Protein AF-A0A317JQQ1-F1 (afdb_monomer_lite)

Organism: NCBI:txid2081795

Foldseek 3Di:
DDDDDPDPPPPPPPPPPPPPPPPPDDDDDDDDDDDDPDPDDDPPDDDDDDDDPVCVVVVVVVVVVVVVVVVVVVVVLVVVLVVVLVVLVVVLVVVLVVLVVVLVVVLVVLVVVLDADDDPDPDPDPVSVVVSVVSRVVSNVVSVVVSVVSVVVSVVVNVVSVVVSVVVSCVSVVHDDPDPPPDD

Radius of gyration: 32.44 Å; chains: 1; bounding box: 80×36×97 Å

Structure (mmCIF, N/CA/C/O backbone):
data_AF-A0A317JQQ1-F1
#
_entry.id   AF-A0A317JQQ1-F1
#
loop_
_atom_site.group_PDB
_atom_site.id
_atom_site.type_symbol
_atom_site.label_atom_id
_atom_site.label_alt_id
_atom_site.label_comp_id
_atom_site.label_asym_id
_atom_site.label_entity_id
_atom_site.label_seq_id
_atom_site.pdbx_PDB_ins_code
_atom_site.Cartn_x
_atom_site.Cartn_y
_atom_site.Cartn_z
_atom_site.occupancy
_atom_site.B_iso_or_equiv
_atom_site.auth_seq_id
_atom_site.auth_comp_id
_atom_site.auth_asym_id
_atom_site.auth_atom_id
_atom_site.pdbx_PDB_model_num
ATOM 1 N N . MET A 1 1 ? -38.875 11.898 10.226 1.00 37.50 1 MET A N 1
ATOM 2 C CA . MET A 1 1 ? -37.749 12.547 10.932 1.00 37.50 1 MET A CA 1
ATOM 3 C C . MET A 1 1 ? -36.519 12.440 10.044 1.00 37.50 1 MET A C 1
ATOM 5 O O . MET A 1 1 ? -36.112 11.334 9.721 1.00 37.50 1 MET A O 1
ATOM 9 N N . LYS A 1 2 ? -36.034 13.577 9.531 1.00 29.81 2 LYS A N 1
ATOM 10 C CA . LYS A 1 2 ? -34.880 13.678 8.627 1.00 29.81 2 LYS A CA 1
ATOM 11 C C . LYS A 1 2 ? -33.619 13.800 9.485 1.00 29.81 2 LYS A C 1
ATOM 13 O O . LYS A 1 2 ? -33.512 14.776 10.217 1.00 29.81 2 LYS A O 1
ATOM 18 N N . PHE A 1 3 ? -32.685 12.858 9.385 1.00 27.48 3 PHE A N 1
ATOM 19 C CA . PHE A 1 3 ? -31.332 13.038 9.914 1.00 27.48 3 PHE A CA 1
ATOM 20 C C . PHE A 1 3 ? -30.352 13.069 8.749 1.00 27.48 3 PHE A C 1
ATOM 22 O O . PHE A 1 3 ? -30.171 12.088 8.030 1.00 27.48 3 PHE A O 1
ATOM 29 N N . ALA A 1 4 ? -29.799 14.260 8.541 1.00 27.62 4 ALA A N 1
ATOM 30 C CA . ALA A 1 4 ? -28.758 14.545 7.578 1.00 27.62 4 ALA A CA 1
ATOM 31 C C . ALA A 1 4 ? -27.487 13.780 7.965 1.00 27.62 4 ALA A C 1
ATOM 33 O O . ALA A 1 4 ? -26.936 13.970 9.049 1.00 27.62 4 ALA A O 1
ATOM 34 N N . VAL A 1 5 ? -27.027 12.911 7.070 1.00 30.80 5 VAL A N 1
ATOM 35 C CA . VAL A 1 5 ? -25.702 12.302 7.152 1.00 30.80 5 VAL A CA 1
ATOM 36 C C . VAL A 1 5 ? -24.701 13.371 6.728 1.00 30.80 5 VAL A C 1
ATOM 38 O O . VAL A 1 5 ? -24.589 13.695 5.547 1.00 30.80 5 VAL A O 1
ATOM 41 N N . ALA A 1 6 ? -24.000 13.955 7.698 1.00 29.23 6 ALA A N 1
ATOM 42 C CA . ALA A 1 6 ? -22.853 14.812 7.440 1.00 29.23 6 ALA A CA 1
ATOM 43 C C . ALA A 1 6 ? -21.696 13.935 6.936 1.00 29.23 6 ALA A C 1
ATOM 45 O O . ALA A 1 6 ? -20.957 13.334 7.715 1.00 29.23 6 ALA A O 1
ATOM 46 N N . ALA A 1 7 ? -21.573 13.826 5.615 1.00 31.41 7 ALA A N 1
ATOM 47 C CA . ALA A 1 7 ? -20.387 13.292 4.972 1.00 31.41 7 ALA A CA 1
ATOM 48 C C . ALA A 1 7 ? -19.238 14.285 5.196 1.00 31.41 7 ALA A C 1
ATOM 50 O O . ALA A 1 7 ? -19.179 15.340 4.569 1.00 31.41 7 ALA A O 1
ATOM 51 N N . ALA A 1 8 ? -18.335 13.962 6.120 1.00 32.09 8 ALA A N 1
ATOM 52 C CA . ALA A 1 8 ? -17.063 14.655 6.249 1.00 32.09 8 ALA A CA 1
ATOM 53 C C . ALA A 1 8 ? -16.183 14.272 5.048 1.00 32.09 8 ALA A C 1
ATOM 55 O O . ALA A 1 8 ? -15.429 13.301 5.083 1.00 32.09 8 ALA A O 1
ATOM 56 N N . THR A 1 9 ? -16.322 15.013 3.951 1.00 29.28 9 THR A N 1
ATOM 57 C CA . THR A 1 9 ? -15.392 14.998 2.821 1.00 29.28 9 THR A CA 1
ATOM 58 C C . THR A 1 9 ? -14.042 15.524 3.292 1.00 29.28 9 THR A C 1
ATOM 60 O O . THR A 1 9 ? -13.839 16.729 3.424 1.00 29.28 9 THR A O 1
ATOM 63 N N . PHE A 1 10 ? -13.118 14.608 3.571 1.00 33.38 10 PHE A N 1
ATOM 64 C CA . PHE A 1 10 ? -11.716 14.930 3.803 1.00 33.38 10 PHE A CA 1
ATOM 65 C C . PHE A 1 10 ? -11.030 15.051 2.438 1.00 33.38 10 PHE A C 1
ATOM 67 O O . PHE A 1 10 ? -10.531 14.075 1.878 1.00 33.38 10 PHE A O 1
ATOM 74 N N . THR A 1 11 ? -11.078 16.249 1.859 1.00 33.69 11 THR A N 1
ATOM 75 C CA . THR A 1 11 ? -10.356 16.586 0.630 1.00 33.69 11 THR A CA 1
ATOM 76 C C . THR A 1 11 ? -8.862 16.622 0.943 1.00 33.69 11 THR A C 1
ATOM 78 O O . THR A 1 11 ? -8.342 17.630 1.413 1.00 33.69 11 THR A O 1
ATOM 81 N N . ILE A 1 12 ? -8.156 15.515 0.707 1.00 36.28 12 ILE A N 1
ATOM 82 C CA . ILE A 1 12 ? -6.694 15.535 0.651 1.00 36.28 12 ILE A CA 1
ATOM 83 C C . ILE A 1 12 ? -6.339 16.067 -0.733 1.00 36.28 12 ILE A C 1
ATOM 85 O O . ILE A 1 12 ? -6.374 15.342 -1.726 1.00 36.28 12 ILE A O 1
ATOM 89 N N . ALA A 1 13 ? -6.059 17.367 -0.790 1.00 32.81 13 ALA A N 1
ATOM 90 C CA . ALA A 1 13 ? -5.425 17.996 -1.931 1.00 32.81 13 ALA A CA 1
ATOM 91 C C . ALA A 1 13 ? -4.074 17.306 -2.169 1.00 32.81 13 ALA A C 1
ATOM 93 O O . ALA A 1 13 ? -3.097 17.552 -1.463 1.00 32.81 13 ALA A O 1
ATOM 94 N N . VAL A 1 14 ? -4.029 16.402 -3.146 1.00 35.84 14 VAL A N 1
ATOM 95 C CA . VAL A 1 14 ? -2.774 15.926 -3.721 1.00 35.84 14 VAL A CA 1
ATOM 96 C C . VAL A 1 14 ? -2.295 17.044 -4.631 1.00 35.84 14 VAL A C 1
ATOM 98 O O . VAL A 1 14 ? -2.675 17.128 -5.797 1.00 35.84 14 VAL A O 1
ATOM 101 N N . SER A 1 15 ? -1.513 17.957 -4.065 1.00 33.88 15 SER A N 1
ATOM 102 C CA . SER A 1 15 ? -0.767 18.954 -4.818 1.00 33.88 15 SER A CA 1
ATOM 103 C C . SER A 1 15 ? 0.161 18.215 -5.784 1.00 33.88 15 SER A C 1
ATOM 105 O O . SER A 1 15 ? 1.210 17.706 -5.388 1.00 33.88 15 SER A O 1
ATOM 107 N N . LEU A 1 16 ? -0.248 18.112 -7.052 1.00 36.44 16 LEU A N 1
ATOM 108 C CA . LEU A 1 16 ? 0.650 17.774 -8.147 1.00 36.44 16 LEU A CA 1
ATOM 109 C C . LEU A 1 16 ? 1.722 18.865 -8.199 1.00 36.44 16 LEU A C 1
ATOM 111 O O . LEU A 1 16 ? 1.474 19.967 -8.683 1.00 36.44 16 LEU A O 1
ATOM 115 N N . PHE A 1 17 ? 2.917 18.558 -7.703 1.00 35.56 17 PHE A N 1
ATOM 116 C CA . PHE A 1 17 ? 4.104 19.331 -8.036 1.00 35.56 17 PHE A CA 1
ATOM 117 C C . PHE A 1 17 ? 4.390 19.132 -9.526 1.00 35.56 17 PHE A C 1
ATOM 119 O O . PHE A 1 17 ? 5.002 18.153 -9.950 1.00 35.56 17 PHE A O 1
ATOM 126 N N . ALA A 1 18 ? 3.881 20.064 -10.327 1.00 37.12 18 ALA A N 1
ATOM 127 C CA . ALA A 1 18 ? 4.365 20.319 -11.665 1.00 37.12 18 ALA A CA 1
ATOM 128 C C . ALA A 1 18 ? 5.751 20.966 -11.545 1.00 37.12 18 ALA A C 1
ATOM 130 O O . ALA A 1 18 ? 5.862 22.152 -11.250 1.00 37.12 18 ALA A O 1
ATOM 131 N N . SER A 1 19 ? 6.802 20.191 -11.794 1.00 32.78 19 SER A N 1
ATOM 132 C CA . SER A 1 19 ? 8.122 20.737 -12.111 1.00 32.78 19 SER A CA 1
ATOM 133 C C . SER A 1 19 ? 8.355 20.569 -13.606 1.00 32.78 19 SER A C 1
ATOM 135 O O . SER A 1 19 ? 9.080 19.682 -14.049 1.00 32.78 19 SER A O 1
ATOM 137 N N . ALA A 1 20 ? 7.697 21.420 -14.393 1.00 34.62 20 ALA A N 1
ATOM 138 C CA . ALA A 1 20 ? 8.139 21.720 -15.745 1.00 34.62 20 ALA A CA 1
ATOM 139 C C . ALA A 1 20 ? 9.331 22.680 -15.637 1.00 34.62 20 ALA A C 1
ATOM 141 O O . ALA A 1 20 ? 9.170 23.893 -15.697 1.00 34.62 20 ALA A O 1
ATOM 142 N N . ALA A 1 21 ? 10.530 22.136 -15.437 1.00 32.53 21 ALA A N 1
ATOM 143 C CA . ALA A 1 21 ? 11.758 22.861 -15.733 1.00 32.53 21 ALA A CA 1
ATOM 144 C C . ALA A 1 21 ? 12.142 22.529 -17.180 1.00 32.53 21 ALA A C 1
ATOM 146 O O . ALA A 1 21 ? 12.892 21.593 -17.451 1.00 32.53 21 ALA A O 1
ATOM 147 N N . LEU A 1 22 ? 11.548 23.272 -18.116 1.00 31.25 22 LEU A N 1
ATOM 148 C CA . LEU A 1 22 ? 12.074 23.424 -19.468 1.00 31.25 22 LEU A CA 1
ATOM 149 C C . LEU A 1 22 ? 13.428 24.130 -19.346 1.00 31.25 22 LEU A C 1
ATOM 151 O O . LEU A 1 22 ? 13.493 25.350 -19.240 1.00 31.25 22 LEU A O 1
ATOM 155 N N . ALA A 1 23 ? 14.508 23.354 -19.321 1.00 28.67 23 ALA A N 1
ATOM 156 C CA . ALA A 1 23 ? 15.844 23.871 -19.567 1.00 28.67 23 ALA A CA 1
ATOM 157 C C . ALA A 1 23 ? 16.024 24.001 -21.086 1.00 28.67 23 ALA A C 1
ATOM 159 O O . ALA A 1 23 ? 16.499 23.085 -21.755 1.00 28.67 23 ALA A O 1
ATOM 160 N N . SER A 1 24 ? 15.580 25.128 -21.636 1.00 34.41 24 SER A N 1
ATOM 161 C CA . SER A 1 24 ? 16.031 25.616 -22.935 1.00 34.41 24 SER A CA 1
ATOM 162 C C . SER A 1 24 ? 17.042 26.726 -22.689 1.00 34.41 24 SER A C 1
ATOM 164 O O . SER A 1 24 ? 16.648 27.872 -22.537 1.00 34.41 24 SER A O 1
ATOM 166 N N . ASP A 1 25 ? 18.316 26.354 -22.600 1.00 28.47 25 ASP A N 1
ATOM 167 C CA . ASP A 1 25 ? 19.451 27.199 -22.981 1.00 28.47 25 ASP A CA 1
ATOM 168 C C . ASP A 1 25 ? 20.703 26.309 -23.069 1.00 28.47 25 ASP A C 1
ATOM 170 O O . ASP A 1 25 ? 21.267 25.855 -22.077 1.00 28.47 25 ASP A O 1
ATOM 174 N N . SER A 1 26 ? 21.107 25.995 -24.298 1.00 29.86 26 SER A N 1
ATOM 175 C CA . SER A 1 26 ? 22.521 25.780 -24.641 1.00 29.86 26 SER A CA 1
ATOM 176 C C . SER A 1 26 ? 23.070 27.149 -25.068 1.00 29.86 26 SER A C 1
ATOM 178 O O . SER A 1 26 ? 22.266 27.901 -25.620 1.00 29.86 26 SER A O 1
ATOM 180 N N . PRO A 1 27 ? 24.371 27.495 -24.937 1.00 39.62 27 PRO A N 1
ATOM 181 C CA . PRO A 1 27 ? 25.524 26.583 -24.956 1.00 39.62 27 PRO A CA 1
ATOM 182 C C . PRO A 1 27 ? 26.687 26.954 -23.997 1.00 39.62 27 PRO A C 1
ATOM 184 O O . PRO A 1 27 ? 26.976 28.122 -23.779 1.00 39.62 27 PRO A O 1
ATOM 187 N N . ALA A 1 28 ? 27.447 25.967 -23.513 1.00 28.75 28 ALA A N 1
ATOM 188 C CA . ALA A 1 28 ? 28.901 26.089 -23.321 1.00 28.75 28 ALA A CA 1
ATOM 189 C C . ALA A 1 28 ? 29.505 24.744 -22.905 1.00 28.75 28 ALA A C 1
ATOM 191 O O . ALA A 1 28 ? 29.094 24.101 -21.943 1.00 28.75 28 ALA A O 1
ATOM 192 N N . PHE A 1 29 ? 30.512 24.348 -23.664 1.00 41.59 29 PHE A N 1
ATOM 193 C CA . PHE A 1 29 ? 31.375 23.201 -23.466 1.00 41.59 29 PHE A CA 1
ATOM 194 C C . PHE A 1 29 ? 32.300 23.455 -22.263 1.00 41.59 29 PHE A C 1
ATOM 196 O O . PHE A 1 29 ? 33.225 24.249 -22.388 1.00 41.59 29 PHE A O 1
ATOM 203 N N . VAL A 1 30 ? 32.083 22.799 -21.118 1.00 27.98 30 VAL A N 1
ATOM 204 C CA . VAL A 1 30 ? 33.095 22.658 -20.052 1.00 27.98 30 VAL A CA 1
ATOM 205 C C . VAL A 1 30 ? 32.872 21.322 -19.337 1.00 27.98 30 VAL A C 1
ATOM 207 O O . VAL A 1 30 ? 31.843 21.116 -18.701 1.00 27.98 30 VAL A O 1
ATOM 210 N N . TYR A 1 31 ? 33.835 20.405 -19.448 1.00 35.81 31 TYR A N 1
ATOM 211 C CA . TYR A 1 31 ? 33.914 19.200 -18.617 1.00 35.81 31 TYR A CA 1
ATOM 212 C C . TYR A 1 31 ? 34.210 19.591 -17.160 1.00 35.81 31 TYR A C 1
ATOM 214 O O . TYR A 1 31 ? 35.222 20.253 -16.929 1.00 35.81 31 TYR A O 1
ATOM 222 N N . PRO A 1 32 ? 33.455 19.107 -16.158 1.00 33.72 32 PRO A N 1
ATOM 223 C CA . PRO A 1 32 ? 33.966 18.996 -14.808 1.00 33.72 32 PRO A CA 1
ATOM 224 C C . PRO A 1 32 ? 34.354 17.541 -14.538 1.00 33.72 32 PRO A C 1
ATOM 226 O O . PRO A 1 32 ? 33.514 16.659 -14.354 1.00 33.72 32 PRO A O 1
ATOM 229 N N . THR A 1 33 ? 35.662 17.304 -14.479 1.00 45.44 33 THR A N 1
ATOM 230 C CA . THR A 1 33 ? 36.249 16.172 -13.765 1.00 45.44 33 THR A CA 1
ATOM 231 C C . THR A 1 33 ? 35.736 16.183 -12.326 1.00 45.44 33 THR A C 1
ATOM 233 O O . THR A 1 33 ? 36.115 17.043 -11.534 1.00 45.44 33 THR A O 1
ATOM 236 N N . SER A 1 34 ? 34.866 15.240 -11.982 1.00 32.09 34 SER A N 1
ATOM 237 C CA . SER A 1 34 ? 34.533 14.931 -10.594 1.00 32.09 34 SER A CA 1
ATOM 238 C C . SER A 1 34 ? 34.607 13.420 -10.413 1.00 32.09 34 SER A C 1
ATOM 240 O O . SER A 1 34 ? 33.886 12.639 -11.028 1.00 32.09 34 SER A O 1
ATOM 242 N N . SER A 1 35 ? 35.599 13.025 -9.627 1.00 40.50 35 SER A N 1
ATOM 243 C CA . SER A 1 35 ? 35.967 11.665 -9.272 1.00 40.50 35 SER A CA 1
ATOM 244 C C . SER A 1 35 ? 34.855 11.001 -8.462 1.00 40.50 35 SER A C 1
ATOM 246 O O . SER A 1 35 ? 34.757 11.188 -7.252 1.00 40.50 35 SER A O 1
ATOM 248 N N . ALA A 1 36 ? 34.034 10.194 -9.131 1.00 33.62 36 ALA A N 1
ATOM 249 C CA . ALA A 1 36 ? 33.295 9.117 -8.492 1.00 33.62 36 ALA A CA 1
ATOM 250 C C . ALA A 1 36 ? 34.146 7.850 -8.610 1.00 33.62 36 ALA A C 1
ATOM 252 O O . ALA A 1 36 ? 34.442 7.394 -9.714 1.00 33.62 36 ALA A O 1
ATOM 253 N N . THR A 1 37 ? 34.574 7.301 -7.477 1.00 36.09 37 THR A N 1
ATOM 254 C CA . THR A 1 37 ? 35.277 6.020 -7.398 1.00 36.09 37 THR A CA 1
ATOM 255 C C . THR A 1 37 ? 34.311 4.905 -7.810 1.00 36.09 37 THR A C 1
ATOM 257 O O . THR A 1 37 ? 33.640 4.301 -6.979 1.00 36.09 37 THR A O 1
ATOM 260 N N . VAL A 1 38 ? 34.203 4.658 -9.114 1.00 34.00 38 VAL A N 1
ATOM 261 C CA . VAL A 1 38 ? 33.603 3.452 -9.686 1.00 34.00 38 VAL A CA 1
ATOM 262 C C . VAL A 1 38 ? 34.753 2.469 -9.866 1.00 34.00 38 VAL A C 1
ATOM 264 O O . VAL A 1 38 ? 35.588 2.641 -10.749 1.00 34.00 38 VAL A O 1
ATOM 267 N N . SER A 1 39 ? 34.855 1.481 -8.975 1.00 38.62 39 SER A N 1
ATOM 268 C CA . SER A 1 39 ? 35.746 0.338 -9.195 1.00 38.62 39 SER A CA 1
ATOM 269 C C . SER A 1 39 ? 35.067 -0.627 -10.157 1.00 38.62 39 SER A C 1
ATOM 271 O O . SER A 1 39 ? 34.437 -1.579 -9.724 1.00 38.62 39 SER A O 1
ATOM 273 N N . ASP A 1 40 ? 35.198 -0.339 -11.448 1.00 33.94 40 ASP A N 1
ATOM 274 C CA . ASP A 1 40 ? 35.154 -1.317 -12.532 1.00 33.94 40 ASP A CA 1
ATOM 275 C C . ASP A 1 40 ? 36.199 -0.883 -13.577 1.00 33.94 40 ASP A C 1
ATOM 277 O O . ASP A 1 40 ? 36.326 0.315 -13.856 1.00 33.94 40 ASP A O 1
ATOM 281 N N . PRO A 1 41 ? 37.011 -1.806 -14.121 1.00 37.56 41 PRO A N 1
ATOM 282 C CA . PRO A 1 41 ? 38.104 -1.458 -15.019 1.00 37.56 41 PRO A CA 1
ATOM 283 C C . PRO A 1 41 ? 37.552 -0.861 -16.318 1.00 37.56 41 PRO A C 1
ATOM 285 O O . PRO A 1 41 ? 36.896 -1.542 -17.102 1.00 37.56 41 PRO A O 1
ATOM 288 N N . ILE A 1 42 ? 37.844 0.420 -16.555 1.00 38.09 42 ILE A N 1
ATOM 289 C CA . ILE A 1 42 ? 37.636 1.076 -17.848 1.00 38.09 42 ILE A CA 1
ATOM 290 C C . ILE A 1 42 ? 38.523 0.334 -18.860 1.00 38.09 42 ILE A C 1
ATOM 292 O O . ILE A 1 42 ? 39.747 0.361 -18.696 1.00 38.09 42 ILE A O 1
ATOM 296 N N . PRO A 1 43 ? 37.975 -0.337 -19.892 1.00 37.72 43 PRO A N 1
ATOM 297 C CA . PRO A 1 43 ? 38.812 -0.865 -20.950 1.00 37.72 43 PRO A CA 1
ATOM 298 C C . PRO A 1 43 ? 39.500 0.320 -21.626 1.00 37.72 43 PRO A C 1
ATOM 300 O O . PRO A 1 43 ? 38.872 1.324 -21.966 1.00 37.72 43 PRO A O 1
ATOM 303 N N . THR A 1 44 ? 40.817 0.195 -21.735 1.00 42.62 44 THR A N 1
ATOM 304 C CA . THR A 1 44 ? 41.759 1.096 -22.390 1.00 42.62 44 THR A CA 1
ATOM 305 C C . THR A 1 44 ? 41.121 1.824 -23.570 1.00 42.62 44 THR A C 1
ATOM 307 O O . THR A 1 44 ? 40.632 1.209 -24.514 1.00 42.62 44 THR A O 1
ATOM 310 N N . SER A 1 45 ? 41.142 3.153 -23.492 1.00 43.25 45 SER A N 1
ATOM 311 C CA . SER A 1 45 ? 40.679 4.083 -24.515 1.00 43.25 45 SER A CA 1
ATOM 312 C C . SER A 1 45 ? 41.178 3.687 -25.906 1.00 43.25 45 SER A C 1
ATOM 314 O O . SER A 1 45 ? 42.360 3.847 -26.221 1.00 43.25 45 SER A O 1
ATOM 316 N N . THR A 1 46 ? 40.274 3.196 -26.751 1.00 43.91 46 THR A N 1
ATOM 317 C CA . THR A 1 46 ? 40.491 3.112 -28.197 1.00 43.91 46 THR A CA 1
ATOM 318 C C . THR A 1 46 ? 40.834 4.516 -28.715 1.00 43.91 46 THR A C 1
ATOM 320 O O . THR A 1 46 ? 40.106 5.457 -28.384 1.00 43.91 46 THR A O 1
ATOM 323 N N . PRO A 1 47 ? 41.912 4.699 -29.498 1.00 49.78 47 PRO A N 1
ATOM 324 C CA . PRO A 1 47 ? 42.221 5.990 -30.103 1.00 49.78 47 PRO A CA 1
ATOM 325 C C . PRO A 1 47 ? 41.024 6.495 -30.915 1.00 49.78 47 PRO A C 1
ATOM 327 O O . PRO A 1 47 ? 40.399 5.719 -31.642 1.00 49.78 47 PRO A O 1
ATOM 330 N N . ALA A 1 48 ? 40.697 7.784 -30.794 1.00 59.00 48 ALA A N 1
ATOM 331 C CA . ALA A 1 48 ? 39.668 8.391 -31.631 1.00 59.00 48 ALA A CA 1
ATOM 332 C C . ALA A 1 48 ? 40.076 8.259 -33.116 1.00 59.00 48 ALA A C 1
ATOM 334 O O . ALA A 1 48 ? 41.251 8.476 -33.430 1.00 59.00 48 ALA A O 1
ATOM 335 N N . PRO A 1 49 ? 39.159 7.901 -34.033 1.00 63.50 49 PRO A N 1
ATOM 336 C CA . PRO A 1 49 ? 39.500 7.750 -35.445 1.00 63.50 49 PRO A CA 1
ATOM 337 C C . PRO A 1 49 ? 40.030 9.066 -36.023 1.00 63.50 49 PRO A C 1
ATOM 339 O O . PRO A 1 49 ? 39.444 10.121 -35.782 1.00 63.50 49 PRO A O 1
ATOM 342 N N . SER A 1 50 ? 41.102 9.013 -36.819 1.00 70.31 50 SER A N 1
ATOM 343 C CA . SER A 1 50 ? 41.554 10.174 -37.593 1.00 70.31 50 SER A CA 1
ATOM 344 C C . SER A 1 50 ? 40.516 10.507 -38.665 1.00 70.31 50 SER A C 1
ATOM 346 O O . SER A 1 50 ? 40.358 9.774 -39.644 1.00 70.31 50 SER A O 1
ATOM 348 N N . ILE A 1 51 ? 39.792 11.607 -38.465 1.00 69.19 51 ILE A N 1
ATOM 349 C CA . ILE A 1 51 ? 38.803 12.107 -39.420 1.00 69.19 51 ILE A CA 1
ATOM 350 C C . ILE A 1 51 ? 39.531 12.920 -40.495 1.00 69.19 51 ILE A C 1
ATOM 352 O O . ILE A 1 51 ? 40.163 13.933 -40.198 1.00 69.19 51 ILE A O 1
ATOM 356 N N . THR A 1 52 ? 39.448 12.475 -41.743 1.00 75.62 52 THR A N 1
ATOM 357 C CA . THR A 1 52 ? 39.911 13.179 -42.942 1.00 75.62 52 THR A CA 1
ATOM 358 C C . THR A 1 52 ? 38.708 13.693 -43.731 1.00 75.62 52 THR A C 1
ATOM 360 O O . THR A 1 52 ? 37.569 13.294 -43.484 1.00 75.62 52 THR A O 1
ATOM 363 N N . HIS A 1 53 ? 38.929 14.581 -44.705 1.00 68.50 53 HIS A N 1
ATOM 364 C CA . HIS A 1 53 ? 37.830 15.084 -45.536 1.00 68.50 53 HIS A CA 1
ATOM 365 C C . HIS A 1 53 ? 37.089 13.947 -46.269 1.00 68.50 53 HIS A C 1
ATOM 367 O O . HIS A 1 53 ? 35.867 14.014 -46.411 1.00 68.50 53 HIS A O 1
ATOM 373 N N . ASP A 1 54 ? 37.816 12.887 -46.637 1.00 71.44 54 ASP A N 1
ATOM 374 C CA . ASP A 1 54 ? 37.310 11.743 -47.402 1.00 71.44 54 ASP A CA 1
ATOM 375 C C . ASP A 1 54 ? 36.450 10.777 -46.569 1.00 71.44 54 ASP A C 1
ATOM 377 O O . ASP A 1 54 ? 35.545 10.145 -47.108 1.00 71.44 54 ASP A O 1
ATOM 381 N N . ASN A 1 55 ? 36.686 10.668 -45.254 1.00 79.12 55 ASN A N 1
ATOM 382 C CA . ASN A 1 55 ? 35.944 9.753 -44.371 1.00 79.12 55 ASN A CA 1
ATOM 383 C C . ASN A 1 55 ? 34.919 10.463 -43.463 1.00 79.12 55 ASN A C 1
ATOM 385 O O . ASN A 1 55 ? 34.137 9.803 -42.773 1.00 79.12 55 ASN A O 1
ATOM 389 N N . LEU A 1 56 ? 34.876 11.801 -43.490 1.00 82.00 56 LEU A N 1
ATOM 390 C CA . LEU A 1 56 ? 33.992 12.625 -42.662 1.00 82.00 56 LEU A CA 1
ATOM 391 C C . LEU A 1 56 ? 32.511 12.270 -42.849 1.00 82.00 56 LEU A C 1
ATOM 393 O O . LEU A 1 56 ? 31.756 12.224 -41.875 1.00 82.00 56 LEU A O 1
ATOM 397 N N . GLN A 1 57 ? 32.082 12.006 -44.086 1.00 82.62 57 GLN A N 1
ATOM 398 C CA . GLN A 1 57 ? 30.686 11.682 -44.387 1.00 82.62 57 GLN A CA 1
ATOM 399 C C . GLN A 1 57 ? 30.276 10.326 -43.795 1.00 82.62 57 GLN A C 1
ATOM 401 O O . GLN A 1 57 ? 29.223 10.226 -43.164 1.00 82.62 57 GLN A O 1
ATOM 406 N N . GLU A 1 58 ? 31.114 9.299 -43.951 1.00 83.06 58 GLU A N 1
ATOM 407 C CA . GLU A 1 58 ? 30.874 7.965 -43.391 1.00 83.06 58 GLU A CA 1
ATOM 408 C C . GLU A 1 58 ? 30.919 7.990 -41.858 1.00 83.06 58 GLU A C 1
ATOM 410 O O . GLU A 1 58 ? 30.023 7.457 -41.197 1.00 83.06 58 GLU A O 1
ATOM 415 N N . PHE A 1 59 ? 31.899 8.696 -41.287 1.00 83.75 59 PHE A N 1
ATOM 416 C CA . PHE A 1 59 ? 32.009 8.899 -39.846 1.00 83.75 59 PHE A CA 1
ATOM 417 C C . PHE A 1 59 ? 30.757 9.579 -39.276 1.00 83.75 59 PHE A C 1
ATOM 419 O O . PHE A 1 59 ? 30.192 9.107 -38.289 1.00 83.75 59 PHE A O 1
ATOM 426 N N . THR A 1 60 ? 30.274 10.643 -39.925 1.00 84.81 60 THR A N 1
ATOM 427 C CA . THR A 1 60 ? 29.073 11.380 -39.499 1.00 84.81 60 THR A CA 1
ATOM 428 C C . THR A 1 60 ? 27.821 10.507 -39.567 1.00 84.81 60 THR A C 1
ATOM 430 O O . THR A 1 60 ? 27.025 10.501 -38.628 1.00 84.81 60 THR A O 1
ATOM 433 N N . GLN A 1 61 ? 27.650 9.718 -40.633 1.00 84.19 61 GLN A N 1
ATOM 434 C CA . GLN A 1 61 ? 26.524 8.785 -40.745 1.00 84.19 61 GLN A CA 1
ATOM 435 C C . GLN A 1 61 ? 26.570 7.691 -39.675 1.00 84.19 61 GLN A C 1
ATOM 437 O O . GLN A 1 61 ? 25.530 7.332 -39.120 1.00 84.19 61 GLN A O 1
ATOM 442 N N . ASN A 1 62 ? 27.755 7.164 -39.364 1.00 85.62 62 ASN A N 1
ATOM 443 C CA . ASN A 1 62 ? 27.915 6.152 -38.324 1.00 85.62 62 ASN A CA 1
ATOM 444 C C . ASN A 1 62 ? 27.615 6.734 -36.931 1.00 85.62 62 ASN A C 1
ATOM 446 O O . ASN A 1 62 ? 26.829 6.157 -36.183 1.00 85.62 62 ASN A O 1
ATOM 450 N N . GLN A 1 63 ? 28.128 7.931 -36.626 1.00 85.56 63 GLN A N 1
ATOM 451 C CA . GLN A 1 63 ? 27.772 8.693 -35.422 1.00 85.56 63 GLN A CA 1
ATOM 452 C C . GLN A 1 63 ? 26.259 8.905 -35.313 1.00 85.56 63 GLN A C 1
ATOM 454 O O . GLN A 1 63 ? 25.660 8.620 -34.279 1.00 85.56 63 GLN A O 1
ATOM 459 N N . GLN A 1 64 ? 25.603 9.336 -36.392 1.00 87.44 64 GLN A N 1
ATOM 460 C CA . GLN A 1 64 ? 24.162 9.571 -36.377 1.00 87.44 64 GLN A CA 1
ATOM 461 C C . GLN A 1 64 ? 23.365 8.284 -36.121 1.00 87.44 64 GLN A C 1
ATOM 463 O O . GLN A 1 64 ? 22.402 8.310 -35.352 1.00 87.44 64 GLN A O 1
ATOM 468 N N . LYS A 1 65 ? 23.784 7.149 -36.696 1.00 88.19 65 LYS A N 1
ATOM 469 C CA . LYS A 1 65 ? 23.191 5.831 -36.411 1.00 88.19 65 LYS A CA 1
ATOM 470 C C . LYS A 1 65 ? 23.390 5.423 -34.952 1.00 88.19 65 LYS A C 1
ATOM 472 O O . LYS A 1 65 ? 22.437 4.965 -34.328 1.00 88.19 65 LYS A O 1
ATOM 477 N N . GLN A 1 66 ? 24.585 5.621 -34.395 1.00 88.25 66 GLN A N 1
ATOM 478 C CA . GLN A 1 66 ? 24.871 5.314 -32.991 1.00 88.25 66 GLN A CA 1
ATOM 479 C C . GLN A 1 66 ? 24.037 6.177 -32.038 1.00 88.25 66 GLN A C 1
ATOM 481 O O . GLN A 1 66 ? 23.420 5.647 -31.117 1.00 88.25 66 GLN A O 1
ATOM 486 N N . ILE A 1 67 ? 23.929 7.483 -32.302 1.00 89.94 67 ILE A N 1
ATOM 487 C CA . ILE A 1 67 ? 23.081 8.398 -31.527 1.00 89.94 67 ILE A CA 1
ATOM 488 C C . ILE A 1 67 ? 21.607 7.982 -31.623 1.00 89.94 67 ILE A C 1
ATOM 490 O O . ILE A 1 67 ? 20.917 7.932 -30.606 1.00 89.94 67 ILE A O 1
ATOM 494 N N . GLN A 1 68 ? 21.109 7.642 -32.817 1.00 89.62 68 GLN A N 1
ATOM 495 C CA . GLN A 1 68 ? 19.730 7.171 -32.980 1.00 89.62 68 GLN A CA 1
ATOM 496 C C . GLN A 1 68 ? 19.471 5.860 -32.230 1.00 89.62 68 GLN A C 1
ATOM 498 O O . GLN A 1 68 ? 18.444 5.746 -31.559 1.00 89.62 68 GLN A O 1
ATOM 503 N N . ALA A 1 69 ? 20.394 4.899 -32.297 1.00 91.06 69 ALA A N 1
ATOM 504 C CA . ALA A 1 69 ? 20.289 3.639 -31.567 1.00 91.06 69 ALA A CA 1
ATOM 505 C C . ALA A 1 69 ? 20.274 3.874 -30.048 1.00 91.06 69 ALA A C 1
ATOM 507 O O . ALA A 1 69 ? 19.413 3.341 -29.347 1.00 91.06 69 ALA A O 1
ATOM 508 N N . TYR A 1 70 ? 21.155 4.746 -29.550 1.00 89.12 70 TYR A N 1
ATOM 509 C CA . TYR A 1 70 ? 21.196 5.135 -28.143 1.00 89.12 70 TYR A CA 1
ATOM 510 C C . TYR A 1 70 ? 19.888 5.802 -27.689 1.00 89.12 70 TYR A C 1
ATOM 512 O O . TYR A 1 70 ? 19.317 5.428 -26.664 1.00 89.12 70 TYR A O 1
ATOM 520 N N . LEU A 1 71 ? 19.349 6.741 -28.473 1.00 90.62 71 LEU A N 1
ATOM 521 C CA . LEU A 1 71 ? 18.070 7.391 -28.171 1.00 90.62 71 LEU A CA 1
ATOM 522 C C . LEU A 1 71 ? 16.904 6.394 -28.150 1.00 90.62 71 LEU A C 1
ATOM 524 O O . LEU A 1 71 ? 16.040 6.478 -27.274 1.00 90.62 71 LEU A O 1
ATOM 528 N N . GLN A 1 72 ? 16.871 5.441 -29.084 1.00 90.94 72 GLN A N 1
ATOM 529 C CA . GLN A 1 72 ? 15.857 4.386 -29.097 1.00 90.94 72 GLN A CA 1
ATOM 530 C C . GLN A 1 72 ? 15.963 3.485 -27.864 1.00 90.94 72 GLN A C 1
ATOM 532 O O . GLN A 1 72 ? 14.943 3.206 -27.229 1.00 90.94 72 GLN A O 1
ATOM 537 N N . GLN A 1 73 ? 17.179 3.093 -27.477 1.00 90.75 73 GLN A N 1
ATOM 538 C CA . GLN A 1 73 ? 17.423 2.300 -26.274 1.00 90.75 73 GLN A CA 1
ATOM 539 C C . GLN A 1 73 ? 16.971 3.041 -25.009 1.00 90.75 73 GLN A C 1
ATOM 541 O O . GLN A 1 73 ? 16.218 2.487 -24.206 1.00 90.75 73 GLN A O 1
ATOM 546 N N . MET A 1 74 ? 17.352 4.311 -24.855 1.00 87.12 74 MET A N 1
ATOM 547 C CA . MET A 1 74 ? 16.949 5.138 -23.714 1.00 87.12 74 MET A CA 1
ATOM 548 C C . MET A 1 74 ? 15.431 5.327 -23.650 1.00 87.12 74 MET A C 1
ATOM 550 O O . MET A 1 74 ? 14.838 5.255 -22.572 1.00 87.12 74 MET A O 1
ATOM 554 N N . LYS A 1 75 ? 14.768 5.511 -24.799 1.00 89.56 75 LYS A N 1
ATOM 555 C CA . LYS A 1 75 ? 13.305 5.608 -24.873 1.00 89.56 75 LYS A CA 1
ATOM 556 C C . LYS A 1 75 ? 12.630 4.309 -24.432 1.00 89.56 75 LYS A C 1
ATOM 558 O O . LYS A 1 75 ? 11.670 4.366 -23.665 1.00 89.56 75 LYS A O 1
ATOM 563 N N . ALA A 1 76 ? 13.133 3.158 -24.877 1.00 92.06 76 ALA A N 1
ATOM 564 C CA . ALA A 1 76 ? 12.616 1.854 -24.468 1.00 92.06 76 ALA A CA 1
ATOM 565 C C . ALA A 1 76 ? 12.794 1.630 -22.958 1.00 92.06 76 ALA A C 1
ATOM 567 O O . ALA A 1 76 ? 11.844 1.251 -22.272 1.00 92.06 76 ALA A O 1
ATOM 568 N N . GLN A 1 77 ? 13.969 1.961 -22.418 1.00 89.31 77 GLN A N 1
ATOM 569 C CA . GLN A 1 77 ? 14.244 1.865 -20.985 1.00 89.31 77 GLN A CA 1
ATOM 570 C C . GLN A 1 77 ? 13.321 2.778 -20.163 1.00 89.31 77 GLN A C 1
ATOM 572 O O . GLN A 1 77 ? 12.782 2.359 -19.136 1.00 89.31 77 GLN A O 1
ATOM 577 N N . LEU A 1 78 ? 13.084 4.011 -20.624 1.00 88.75 78 LEU A N 1
ATOM 578 C CA . LEU A 1 78 ? 12.168 4.947 -19.974 1.00 88.75 78 LEU A CA 1
ATOM 579 C C . LEU A 1 78 ? 10.725 4.424 -19.985 1.00 88.75 78 LEU A C 1
ATOM 581 O O . LEU A 1 78 ? 10.043 4.476 -18.960 1.00 88.75 78 LEU A O 1
ATOM 585 N N . GLN A 1 79 ? 10.259 3.895 -21.120 1.00 90.94 79 GLN A N 1
ATOM 586 C CA . GLN A 1 79 ? 8.928 3.293 -21.236 1.00 90.94 79 GLN A CA 1
ATOM 587 C C . GLN A 1 79 ? 8.765 2.096 -20.295 1.00 90.94 79 GLN A C 1
ATOM 589 O O . GLN A 1 79 ? 7.757 2.017 -19.589 1.00 90.94 79 GLN A O 1
ATOM 594 N N . GLN A 1 80 ? 9.768 1.220 -20.222 1.00 90.75 80 GLN A N 1
ATOM 595 C CA . GLN A 1 80 ? 9.764 0.064 -19.328 1.00 90.75 80 GLN A CA 1
ATOM 596 C C . GLN A 1 80 ? 9.695 0.489 -17.855 1.00 90.75 80 GLN A C 1
ATOM 598 O O . GLN A 1 80 ? 8.792 0.061 -17.134 1.00 90.75 80 GLN A O 1
ATOM 603 N N . LYS A 1 81 ? 10.582 1.393 -17.410 1.00 85.50 81 LYS A N 1
ATOM 604 C CA . LYS A 1 81 ? 10.566 1.913 -16.031 1.00 85.50 81 LYS A CA 1
ATOM 605 C C . LYS A 1 81 ? 9.250 2.615 -15.698 1.00 85.50 81 LYS A C 1
ATOM 607 O O . LYS A 1 81 ? 8.708 2.433 -14.612 1.00 85.50 81 LYS A O 1
ATOM 612 N N . THR A 1 82 ? 8.686 3.364 -16.646 1.00 88.69 82 THR A N 1
ATOM 613 C CA . THR A 1 82 ? 7.386 4.030 -16.471 1.00 88.69 82 THR A CA 1
ATOM 614 C C . THR A 1 82 ? 6.260 3.021 -16.252 1.00 88.69 82 THR A C 1
ATOM 616 O O . THR A 1 82 ? 5.419 3.216 -15.375 1.00 88.69 82 THR A O 1
ATOM 619 N N . GLN A 1 83 ? 6.221 1.935 -17.029 1.00 90.75 83 GLN A N 1
ATOM 620 C CA . GLN A 1 83 ? 5.223 0.879 -16.845 1.00 90.75 83 GLN A CA 1
ATOM 621 C C . GLN A 1 83 ? 5.386 0.176 -15.494 1.00 90.75 83 GLN A C 1
ATOM 623 O O . GLN A 1 83 ? 4.392 -0.043 -14.803 1.00 90.75 83 GLN A O 1
ATOM 628 N N . GLN A 1 84 ? 6.624 -0.100 -15.085 1.00 88.50 84 GLN A N 1
ATOM 629 C CA . GLN A 1 84 ? 6.915 -0.722 -13.795 1.00 88.50 84 GLN A CA 1
ATOM 630 C C . GLN A 1 84 ? 6.448 0.150 -12.618 1.00 88.50 84 GLN A C 1
ATOM 632 O O . GLN A 1 84 ? 5.785 -0.351 -11.711 1.00 88.50 84 GLN A O 1
ATOM 637 N N . ILE A 1 85 ? 6.698 1.463 -12.663 1.00 88.06 85 ILE A N 1
ATOM 638 C CA . ILE A 1 85 ? 6.215 2.414 -11.646 1.00 88.06 85 ILE A CA 1
ATOM 639 C C . ILE A 1 85 ? 4.685 2.449 -11.613 1.00 88.06 85 ILE A C 1
ATOM 641 O O . ILE A 1 85 ? 4.091 2.406 -10.539 1.00 88.06 85 ILE A O 1
ATOM 645 N N . LYS A 1 86 ? 4.018 2.475 -12.776 1.00 89.88 86 LYS A N 1
ATOM 646 C CA . LYS A 1 86 ? 2.546 2.447 -12.840 1.00 89.88 86 LYS A CA 1
ATOM 647 C C . LYS A 1 86 ? 1.966 1.200 -12.171 1.00 89.88 86 LYS A C 1
ATOM 649 O O . LYS A 1 86 ? 1.015 1.315 -11.402 1.00 89.88 86 LYS A O 1
ATOM 654 N N . GLN A 1 87 ? 2.541 0.030 -12.442 1.00 90.06 87 GLN A N 1
ATOM 655 C CA . GLN A 1 87 ? 2.104 -1.223 -11.823 1.00 90.06 87 GLN A CA 1
ATOM 656 C C . GLN A 1 87 ? 2.336 -1.217 -10.306 1.00 90.06 87 GLN A C 1
ATOM 658 O O . GLN A 1 87 ? 1.443 -1.602 -9.554 1.00 90.06 87 GLN A O 1
ATOM 663 N N . GLN A 1 88 ? 3.485 -0.716 -9.842 1.00 86.88 88 GLN A N 1
ATOM 664 C CA . GLN A 1 88 ? 3.763 -0.587 -8.408 1.00 86.88 88 GLN A CA 1
ATOM 665 C C . GLN A 1 88 ? 2.811 0.383 -7.702 1.00 86.88 88 GLN A C 1
ATOM 667 O O . GLN A 1 88 ? 2.326 0.065 -6.617 1.00 86.88 88 GLN A O 1
ATOM 672 N N . ARG A 1 89 ? 2.482 1.528 -8.316 1.00 88.31 89 ARG A N 1
ATOM 673 C CA . ARG A 1 89 ? 1.486 2.468 -7.772 1.00 88.31 89 ARG A CA 1
ATOM 674 C C . ARG A 1 89 ? 0.130 1.811 -7.593 1.00 88.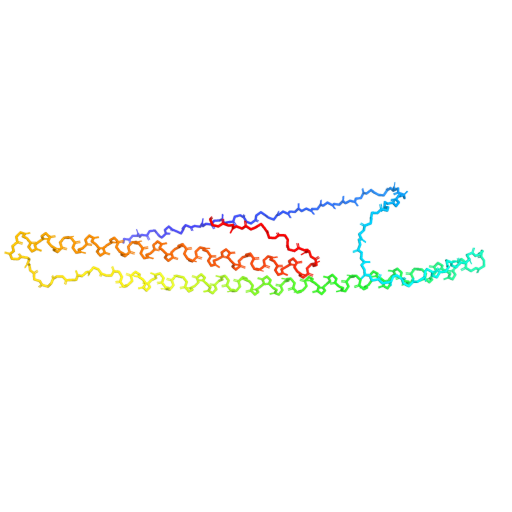31 89 ARG A C 1
ATOM 676 O O . ARG A 1 89 ? -0.469 1.943 -6.531 1.00 88.31 89 ARG A O 1
ATOM 683 N N . LEU A 1 90 ? -0.321 1.071 -8.604 1.00 90.12 90 LEU A N 1
ATOM 684 C CA . LEU A 1 90 ? -1.601 0.374 -8.547 1.00 90.12 90 LEU A CA 1
ATOM 685 C C . LEU A 1 90 ? -1.615 -0.676 -7.427 1.00 90.12 90 LEU A C 1
ATOM 687 O O . LEU A 1 90 ? -2.570 -0.743 -6.656 1.00 90.12 90 LEU A O 1
ATOM 691 N N . ALA A 1 91 ? -0.540 -1.457 -7.296 1.00 87.88 91 ALA A N 1
ATOM 692 C CA . ALA A 1 91 ? -0.400 -2.429 -6.216 1.00 87.88 91 ALA A CA 1
ATOM 693 C C . ALA A 1 91 ? -0.403 -1.751 -4.833 1.00 87.88 91 ALA A C 1
ATOM 695 O O . ALA A 1 91 ? -1.078 -2.220 -3.917 1.00 87.88 91 ALA A O 1
ATOM 696 N N . CYS A 1 92 ? 0.292 -0.620 -4.691 1.00 89.69 92 CYS A N 1
ATOM 697 C CA . CYS A 1 92 ? 0.310 0.156 -3.455 1.00 89.69 92 CYS A CA 1
ATOM 698 C C . CYS A 1 92 ? -1.081 0.682 -3.077 1.00 89.69 92 CYS A C 1
ATOM 700 O O . CYS A 1 92 ? -1.526 0.540 -1.938 1.00 89.69 92 CYS A O 1
ATOM 702 N N . GLU A 1 93 ? -1.794 1.262 -4.042 1.00 89.06 93 GLU A N 1
ATOM 703 C CA . GLU A 1 93 ? -3.142 1.786 -3.837 1.00 89.06 93 GLU A CA 1
ATOM 704 C C . GLU A 1 93 ? -4.106 0.679 -3.389 1.00 89.06 93 GLU A C 1
ATOM 706 O O . GLU A 1 93 ? -4.873 0.856 -2.439 1.00 89.06 93 GLU A O 1
ATOM 711 N N . GLN A 1 94 ? -4.013 -0.502 -4.007 1.00 91.44 94 GLN A N 1
ATOM 712 C CA . GLN A 1 94 ? -4.794 -1.672 -3.611 1.00 91.44 94 GLN A CA 1
ATOM 713 C C . GLN A 1 94 ? -4.473 -2.133 -2.185 1.00 91.44 94 GLN A C 1
ATOM 715 O O . GLN A 1 94 ? -5.400 -2.412 -1.422 1.00 91.44 94 GLN A O 1
ATOM 720 N N . GLN A 1 95 ? -3.196 -2.169 -1.790 1.00 89.25 95 GLN A N 1
ATOM 721 C CA . GLN A 1 95 ? -2.802 -2.523 -0.422 1.00 89.25 95 GLN A CA 1
ATOM 722 C C . GLN A 1 95 ? -3.359 -1.534 0.605 1.00 89.25 95 GLN A C 1
ATOM 724 O O . GLN A 1 95 ? -3.938 -1.951 1.609 1.00 89.25 95 GLN A O 1
ATOM 729 N N . ILE A 1 96 ? -3.259 -0.227 0.341 1.00 88.00 96 ILE A N 1
ATOM 730 C CA . ILE A 1 96 ? -3.807 0.809 1.227 1.00 88.00 96 ILE A CA 1
ATOM 731 C C . ILE A 1 96 ? -5.326 0.655 1.350 1.00 88.00 96 ILE A C 1
ATOM 733 O O . ILE A 1 96 ? -5.864 0.709 2.457 1.00 88.00 96 ILE A O 1
ATOM 737 N N . LYS A 1 97 ? -6.027 0.409 0.240 1.00 88.56 97 LYS A N 1
ATOM 738 C CA . LYS A 1 97 ? -7.483 0.218 0.237 1.00 88.56 97 LYS A CA 1
ATOM 739 C C . LYS A 1 97 ? -7.912 -1.034 1.010 1.00 88.56 97 LYS A C 1
ATOM 741 O O . LYS A 1 97 ? -8.873 -0.984 1.784 1.00 88.56 97 LYS A O 1
ATOM 746 N N . ALA A 1 98 ? -7.194 -2.145 0.847 1.00 89.38 98 ALA A N 1
ATOM 747 C CA . ALA A 1 98 ? -7.441 -3.375 1.598 1.00 89.38 98 ALA A CA 1
ATOM 748 C C . ALA A 1 98 ? -7.247 -3.153 3.105 1.00 89.38 98 ALA A C 1
ATOM 750 O O . ALA A 1 98 ? -8.096 -3.524 3.917 1.00 89.38 98 ALA A O 1
ATOM 751 N N . LEU A 1 99 ? -6.179 -2.452 3.477 1.00 88.56 99 LEU A N 1
ATOM 752 C CA . LEU A 1 99 ? -5.866 -2.109 4.856 1.00 88.56 99 LEU A CA 1
ATOM 753 C C . LEU A 1 99 ? -6.913 -1.167 5.474 1.00 88.56 99 LEU A C 1
ATOM 755 O O . LEU A 1 99 ? -7.323 -1.370 6.614 1.00 88.56 99 LEU A O 1
ATOM 759 N N . GLN A 1 100 ? -7.390 -0.165 4.733 1.00 87.69 100 GLN A N 1
ATOM 760 C CA . GLN A 1 100 ? -8.488 0.707 5.170 1.00 87.69 100 GLN A CA 1
ATOM 761 C C . GLN A 1 100 ? -9.771 -0.090 5.426 1.00 87.69 100 GLN A C 1
ATOM 763 O O . GLN A 1 100 ? -10.423 0.104 6.452 1.00 87.69 100 GLN A O 1
ATOM 768 N N . THR A 1 101 ? -10.097 -1.025 4.534 1.00 89.12 101 THR A N 1
ATOM 769 C CA . THR A 1 101 ? -11.264 -1.906 4.686 1.00 89.12 101 THR A CA 1
ATOM 770 C C . THR A 1 101 ? -11.128 -2.782 5.933 1.00 89.12 101 THR A C 1
ATOM 772 O O . THR A 1 101 ? -12.040 -2.830 6.761 1.00 89.12 101 THR A O 1
ATOM 775 N N . SER A 1 102 ? -9.955 -3.396 6.124 1.00 88.44 102 SER A N 1
ATOM 776 C CA . SER A 1 102 ? -9.641 -4.196 7.313 1.00 88.44 102 SER A CA 1
ATOM 777 C C . SER A 1 102 ? -9.776 -3.382 8.599 1.00 88.44 102 SER A C 1
ATOM 779 O O . SER A 1 102 ? -10.341 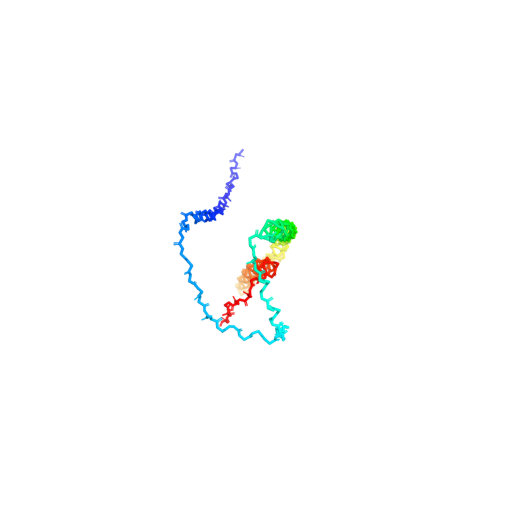-3.868 9.575 1.00 88.44 102 SER A O 1
ATOM 781 N N . ARG A 1 103 ? -9.330 -2.119 8.609 1.00 91.00 103 ARG A N 1
ATOM 782 C CA . ARG A 1 103 ? -9.426 -1.250 9.793 1.00 91.00 103 ARG A CA 1
ATOM 783 C C . ARG A 1 103 ? -10.846 -0.954 10.203 1.00 91.00 103 ARG A C 1
ATOM 785 O O . ARG A 1 103 ? -11.150 -0.983 11.389 1.00 91.00 103 ARG A O 1
ATOM 792 N N . VAL A 1 104 ? -11.698 -0.621 9.238 1.00 89.31 104 VAL A N 1
ATOM 793 C CA . VAL A 1 104 ? -13.100 -0.313 9.526 1.00 89.31 104 VAL A CA 1
ATOM 794 C C . VAL A 1 104 ? -13.783 -1.546 10.115 1.00 89.31 104 VAL A C 1
ATOM 796 O O . VAL A 1 104 ? -14.505 -1.415 11.102 1.00 89.31 104 VAL A O 1
ATOM 799 N N . SER A 1 105 ? -13.499 -2.737 9.574 1.00 89.94 105 SER A N 1
ATOM 800 C CA . SER A 1 105 ? -14.006 -3.998 10.126 1.00 89.94 105 SER A CA 1
ATOM 801 C C . SER A 1 105 ? -13.483 -4.255 11.540 1.00 89.94 105 SER A C 1
ATOM 803 O O . SER A 1 105 ? -14.274 -4.371 12.468 1.00 89.94 105 SER A O 1
ATOM 805 N N . GLN A 1 106 ? -12.165 -4.241 11.743 1.00 90.06 106 GLN A N 1
ATOM 806 C CA . GLN A 1 106 ? -11.551 -4.509 13.049 1.00 90.06 106 GLN A CA 1
ATOM 807 C C . GLN A 1 106 ? -11.971 -3.493 14.117 1.00 90.06 106 GLN A C 1
ATOM 809 O O . GLN A 1 106 ? -12.228 -3.861 15.260 1.00 90.06 106 GLN A O 1
ATOM 814 N N . ARG A 1 107 ? -12.118 -2.212 13.756 1.00 90.62 107 ARG A N 1
ATOM 815 C CA . ARG A 1 107 ? -12.645 -1.183 14.662 1.00 90.62 107 ARG A CA 1
ATOM 816 C C . ARG A 1 107 ? -14.089 -1.473 15.057 1.00 90.62 107 ARG A C 1
ATOM 818 O O . ARG A 1 107 ? -14.455 -1.264 16.210 1.00 90.62 107 ARG A O 1
ATOM 825 N N . LYS A 1 108 ? -14.913 -1.933 14.113 1.00 90.19 108 LYS A N 1
ATOM 826 C CA . LYS A 1 108 ? -16.296 -2.337 14.387 1.00 90.19 108 LYS A CA 1
ATOM 827 C C . LYS A 1 108 ? -16.335 -3.536 15.337 1.00 90.19 108 LYS A C 1
ATOM 829 O O . LYS A 1 108 ? -17.136 -3.522 16.269 1.00 90.19 108 LYS A O 1
ATOM 834 N N . ASP A 1 109 ? -15.446 -4.506 15.156 1.00 90.62 109 ASP A N 1
ATOM 835 C CA . ASP A 1 109 ? -15.340 -5.677 16.031 1.00 90.62 109 ASP A CA 1
ATOM 836 C C . ASP A 1 109 ? -14.859 -5.295 17.439 1.00 90.62 109 ASP A C 1
ATOM 838 O O . ASP A 1 109 ? -15.453 -5.724 18.427 1.00 90.62 109 ASP A O 1
ATOM 842 N N . LEU A 1 110 ? -13.866 -4.407 17.554 1.00 89.50 110 LEU A N 1
ATOM 843 C CA . LEU A 1 110 ? -13.420 -3.845 18.836 1.00 89.50 110 LEU A CA 1
ATOM 844 C C . LEU A 1 110 ? -14.548 -3.093 19.551 1.00 89.50 110 LEU A C 1
ATOM 846 O O . LEU A 1 110 ? -14.769 -3.283 20.744 1.00 89.50 110 LEU A O 1
ATOM 850 N N . LEU A 1 111 ? -15.319 -2.281 18.823 1.00 88.88 111 LEU A N 1
ATOM 851 C CA . LEU A 1 111 ? -16.492 -1.605 19.382 1.00 88.88 111 LEU A CA 1
ATOM 852 C C . LEU A 1 111 ? -17.567 -2.596 19.844 1.00 88.88 111 LEU A C 1
ATOM 854 O O . LEU A 1 111 ? -18.223 -2.353 20.855 1.00 88.88 111 LEU A O 1
ATOM 858 N N . ALA A 1 112 ? -17.743 -3.716 19.141 1.00 88.31 112 ALA A N 1
ATOM 859 C CA . ALA A 1 112 ? -18.673 -4.766 19.546 1.00 88.31 112 ALA A CA 1
ATOM 860 C C . ALA A 1 112 ? -18.208 -5.512 20.810 1.00 88.31 112 ALA A C 1
ATOM 862 O O . ALA A 1 112 ? -19.052 -5.916 21.612 1.00 88.31 112 ALA A O 1
ATOM 863 N N . GLN A 1 113 ? -16.895 -5.662 21.008 1.00 87.00 113 GLN A N 1
ATOM 864 C CA . GLN A 1 113 ? -16.293 -6.237 22.219 1.00 87.00 113 GLN A CA 1
ATOM 865 C C . GLN A 1 113 ? -16.348 -5.273 23.413 1.00 87.00 113 GLN A C 1
ATOM 867 O O . GLN A 1 113 ? -16.474 -5.699 24.557 1.00 87.00 113 GLN A O 1
ATOM 872 N N . CYS A 1 114 ? -16.356 -3.969 23.153 1.00 88.69 114 CYS A N 1
ATOM 873 C CA . CYS A 1 114 ? -16.509 -2.903 24.140 1.00 88.69 114 CYS A CA 1
ATOM 874 C C . CYS A 1 114 ? -17.927 -2.758 24.737 1.00 88.69 114 CYS A C 1
ATOM 876 O O . CYS A 1 114 ? -18.314 -1.666 25.164 1.00 88.69 114 CYS A O 1
ATOM 878 N N . LYS A 1 115 ? -18.733 -3.824 24.786 1.00 84.69 115 LYS A N 1
ATOM 879 C CA . LYS A 1 115 ? -20.058 -3.768 25.417 1.00 84.69 115 LYS A CA 1
ATOM 880 C C . LYS A 1 115 ? -19.931 -3.726 26.943 1.00 84.69 115 LYS A C 1
ATOM 882 O O . LYS A 1 115 ? -19.289 -4.613 27.501 1.00 84.69 115 LYS A O 1
ATOM 887 N N . PRO A 1 116 ? -20.553 -2.742 27.621 1.00 81.88 116 PRO A N 1
ATOM 888 C CA . PRO A 1 116 ? -20.497 -2.668 29.070 1.00 81.88 116 PRO A CA 1
ATOM 889 C C . PRO A 1 116 ? -21.053 -3.948 29.705 1.00 81.88 116 PRO A C 1
ATOM 891 O O . PRO A 1 116 ? -22.003 -4.527 29.168 1.00 81.88 116 PRO A O 1
ATOM 894 N N . PRO A 1 117 ? -20.501 -4.377 30.853 1.00 81.56 117 PRO A N 1
ATOM 895 C CA . PRO A 1 117 ? -21.040 -5.510 31.587 1.00 81.56 117 PRO A CA 1
ATOM 896 C C . PRO A 1 117 ? -22.504 -5.246 31.960 1.00 81.56 117 PRO A C 1
ATOM 898 O O . PRO A 1 117 ? -22.851 -4.186 32.484 1.00 81.56 117 PRO A O 1
ATOM 901 N N . THR A 1 118 ? -23.370 -6.215 31.670 1.00 80.81 118 THR A N 1
ATOM 902 C CA . THR A 1 118 ? -24.779 -6.182 32.066 1.00 80.81 118 THR A CA 1
ATOM 903 C C . THR A 1 118 ? -24.921 -6.645 33.507 1.00 80.81 118 THR A C 1
ATOM 905 O O . THR A 1 118 ? -24.522 -7.758 33.850 1.00 80.81 118 THR A O 1
ATOM 908 N N . PHE A 1 119 ? -25.531 -5.811 34.346 1.00 82.06 119 PHE A N 1
ATOM 909 C CA . PHE A 1 119 ? -25.849 -6.156 35.727 1.00 82.06 119 PHE A CA 1
ATOM 910 C C . PHE A 1 119 ? -27.323 -6.574 35.814 1.00 82.06 119 PHE A C 1
ATOM 912 O O . PHE A 1 119 ? -28.210 -5.737 35.688 1.00 82.06 119 PHE A O 1
ATOM 919 N N . ASN A 1 120 ? -27.586 -7.870 36.017 1.00 80.62 120 ASN A N 1
ATOM 920 C CA . ASN A 1 120 ? -28.939 -8.457 35.954 1.00 80.62 120 ASN A CA 1
ATOM 921 C C . ASN A 1 120 ? -29.795 -8.255 37.218 1.00 80.62 120 ASN A C 1
ATOM 923 O O . ASN A 1 120 ? -30.943 -8.688 37.260 1.00 80.62 120 ASN A O 1
ATOM 927 N N . ARG A 1 121 ? -29.244 -7.647 38.269 1.00 79.19 121 ARG A N 1
ATOM 928 C CA . ARG A 1 121 ? -29.929 -7.451 39.552 1.00 79.19 121 ARG A CA 1
ATOM 929 C C . ARG A 1 121 ? -29.646 -6.052 40.059 1.00 79.19 121 ARG A C 1
ATOM 931 O O . ARG A 1 121 ? -28.530 -5.586 39.860 1.00 79.19 121 ARG A O 1
ATOM 938 N N . GLU A 1 122 ? -30.585 -5.398 40.730 1.00 80.31 122 GLU A N 1
ATOM 939 C CA . GLU A 1 122 ? -30.277 -4.146 41.430 1.00 80.31 122 GLU A CA 1
ATOM 940 C C . GLU A 1 122 ? -29.215 -4.370 42.520 1.00 80.31 122 GLU A C 1
ATOM 942 O O . GLU A 1 122 ? -29.147 -5.463 43.094 1.00 80.31 122 GLU A O 1
ATOM 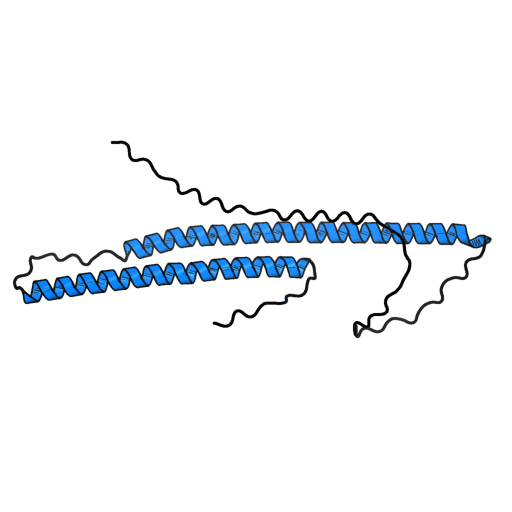947 N N . PRO A 1 123 ? -28.326 -3.389 42.757 1.00 82.25 123 PRO A N 1
ATOM 948 C CA . PRO A 1 123 ? -27.385 -3.457 43.864 1.00 82.25 123 PRO A CA 1
ATOM 949 C C . PRO A 1 123 ? -28.154 -3.483 45.187 1.00 82.25 123 PRO A C 1
ATOM 951 O O . PRO A 1 123 ? -29.076 -2.698 45.396 1.00 82.25 123 PRO A O 1
ATOM 954 N N . THR A 1 124 ? -27.767 -4.390 46.078 1.00 87.44 124 THR A N 1
ATOM 955 C CA . THR A 1 124 ? -28.428 -4.574 47.379 1.00 87.44 124 THR A CA 1
ATOM 956 C C . THR A 1 124 ? -27.803 -3.736 48.494 1.00 87.44 124 THR A C 1
ATOM 958 O O . THR A 1 124 ? -28.374 -3.626 49.576 1.00 87.44 124 THR A O 1
ATOM 961 N N . SER A 1 125 ? -26.655 -3.104 48.229 1.00 90.75 125 SER A N 1
ATOM 962 C CA . SER A 1 125 ? -25.962 -2.210 49.156 1.00 90.75 125 SER A CA 1
ATOM 963 C C . SER A 1 125 ? -25.234 -1.074 48.434 1.00 90.75 125 SER A C 1
ATOM 965 O O . SER A 1 125 ? -24.961 -1.133 47.229 1.00 90.75 125 SER A O 1
ATOM 967 N N . THR A 1 126 ? -24.880 -0.035 49.192 1.00 87.38 126 THR A N 1
ATOM 968 C CA . THR A 1 126 ? -24.092 1.108 48.711 1.00 87.38 126 THR A CA 1
ATOM 969 C C . THR A 1 126 ? -22.702 0.679 48.236 1.00 87.38 126 THR A C 1
ATOM 971 O O . THR A 1 126 ? -22.237 1.156 47.202 1.00 87.38 126 THR A O 1
ATOM 974 N N . ASP A 1 127 ? -22.067 -0.264 48.938 1.00 89.75 127 ASP A N 1
ATOM 975 C CA . ASP A 1 127 ? -20.745 -0.791 48.578 1.00 89.75 127 ASP A CA 1
ATOM 976 C C . ASP A 1 127 ? -20.796 -1.585 47.266 1.00 89.75 127 ASP A C 1
ATOM 978 O O . ASP A 1 127 ? -19.934 -1.433 46.398 1.00 89.75 127 ASP A O 1
ATOM 982 N N . GLU A 1 128 ? -21.859 -2.371 47.059 1.00 86.56 128 GLU A N 1
ATOM 983 C CA . GLU A 1 128 ? -22.082 -3.104 45.812 1.00 86.56 128 GLU A CA 1
ATOM 984 C C . GLU A 1 128 ? -22.332 -2.139 44.639 1.00 86.56 128 GLU A C 1
ATOM 986 O O . GLU A 1 128 ? -21.795 -2.323 43.544 1.00 86.56 128 GLU A O 1
ATOM 991 N N . ALA A 1 129 ? -23.083 -1.055 44.866 1.00 86.62 129 ALA A N 1
ATOM 992 C CA . ALA A 1 129 ? -23.294 -0.005 43.870 1.00 86.62 129 ALA A CA 1
ATOM 993 C C . ALA A 1 129 ? -21.984 0.721 43.497 1.00 86.62 129 ALA A C 1
ATOM 995 O O . ALA A 1 129 ? -21.731 0.992 42.314 1.00 86.62 129 ALA A O 1
ATOM 996 N N . GLN A 1 130 ? -21.120 1.001 44.477 1.00 89.38 130 GLN A N 1
ATOM 997 C CA . GLN A 1 130 ? -19.811 1.616 44.245 1.00 89.38 130 GLN A CA 1
ATOM 998 C C . GLN A 1 130 ? -18.865 0.686 43.480 1.00 89.38 130 GLN A C 1
ATOM 1000 O O . GLN A 1 130 ? -18.241 1.127 42.510 1.00 89.38 130 GLN A O 1
ATOM 1005 N N . ALA A 1 131 ? -18.807 -0.600 43.838 1.00 89.12 131 ALA A N 1
ATOM 1006 C CA . ALA A 1 131 ? -17.986 -1.592 43.146 1.00 89.12 131 A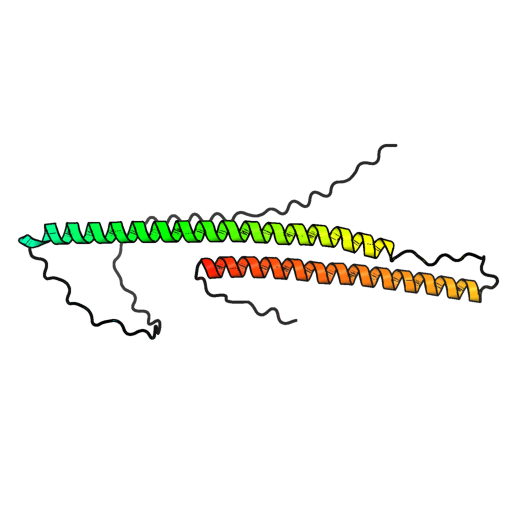LA A CA 1
ATOM 1007 C C . ALA A 1 131 ? -18.384 -1.733 41.667 1.00 89.12 131 ALA A C 1
ATOM 1009 O O . ALA A 1 131 ? -17.528 -1.693 40.781 1.00 89.12 131 ALA A O 1
ATOM 1010 N N . ARG A 1 132 ? -19.687 -1.795 41.368 1.00 87.50 132 ARG A N 1
ATOM 1011 C CA . ARG A 1 132 ? -20.193 -1.846 39.983 1.00 87.50 132 ARG A CA 1
ATOM 1012 C C . ARG A 1 132 ? -19.881 -0.575 39.200 1.00 87.50 132 ARG A C 1
ATOM 1014 O O . ARG A 1 132 ? -19.497 -0.643 38.034 1.00 87.50 132 ARG A O 1
ATOM 1021 N N . THR A 1 133 ? -19.977 0.585 39.848 1.00 88.19 133 THR A N 1
ATOM 1022 C CA . THR A 1 133 ? -19.593 1.869 39.245 1.00 88.19 133 THR A CA 1
ATOM 1023 C C . THR A 1 133 ? -18.099 1.908 38.917 1.00 88.19 133 THR A C 1
ATOM 1025 O O . THR A 1 133 ? -17.713 2.379 37.845 1.00 88.19 133 THR A O 1
ATOM 1028 N N . GLN A 1 134 ? -17.242 1.397 39.805 1.00 89.94 134 GLN A N 1
ATOM 1029 C CA . GLN A 1 134 ? -15.804 1.290 39.551 1.00 89.94 134 GLN A CA 1
ATOM 1030 C C . GLN A 1 134 ? -15.495 0.311 38.412 1.00 89.94 134 GLN A C 1
ATOM 1032 O O . GLN A 1 134 ? -14.701 0.654 37.536 1.00 89.94 134 GLN A O 1
ATOM 1037 N N . GLN A 1 135 ? -16.171 -0.840 38.356 1.00 89.31 135 GLN A N 1
ATOM 1038 C CA . GLN A 1 135 ? -16.045 -1.790 37.245 1.00 89.31 135 GLN A CA 1
ATOM 1039 C C . GLN A 1 135 ? -16.435 -1.160 35.900 1.00 89.31 135 GLN A C 1
ATOM 1041 O O . GLN A 1 135 ? -15.692 -1.282 34.930 1.00 89.31 135 GLN A O 1
ATOM 1046 N N . LEU A 1 136 ? -17.546 -0.420 35.837 1.00 88.88 136 LEU A N 1
ATOM 1047 C CA . LEU A 1 136 ? -17.970 0.308 34.632 1.00 88.88 136 LEU A CA 1
ATOM 1048 C C . LEU A 1 136 ? -16.947 1.367 34.199 1.00 88.88 136 LEU A C 1
ATOM 1050 O O . LEU A 1 136 ? -16.641 1.484 33.008 1.00 88.88 136 LEU A O 1
ATOM 1054 N N . LYS A 1 137 ? -16.388 2.122 35.154 1.00 90.25 137 LYS A N 1
ATOM 1055 C CA . LYS A 1 137 ? -15.338 3.118 34.887 1.00 90.25 137 LYS A CA 1
ATOM 1056 C C . LYS A 1 137 ? -14.068 2.466 34.340 1.00 90.25 137 LYS A C 1
ATOM 1058 O O . LYS A 1 137 ? -13.550 2.929 33.325 1.00 90.25 137 LYS A O 1
ATOM 1063 N N . GLN A 1 138 ? -13.596 1.389 34.968 1.00 91.38 138 GLN A N 1
ATOM 1064 C CA . GLN A 1 138 ? -12.417 0.642 34.518 1.00 91.38 138 GLN A CA 1
ATOM 1065 C C . GLN A 1 138 ? -12.638 0.017 33.139 1.00 91.38 138 GLN A C 1
ATOM 1067 O O . GLN A 1 138 ? -11.794 0.163 32.259 1.00 91.38 138 GLN A O 1
ATOM 1072 N N . PHE A 1 139 ? -13.798 -0.603 32.912 1.00 92.00 139 PHE A N 1
ATOM 1073 C CA . PHE A 1 139 ? -14.156 -1.177 31.618 1.00 92.00 139 PHE A CA 1
ATOM 1074 C C . PHE A 1 139 ? -14.145 -0.121 30.504 1.00 92.00 139 PHE A C 1
ATOM 1076 O O . PHE A 1 139 ? -13.511 -0.306 29.465 1.00 92.00 139 PHE A O 1
ATOM 1083 N N . THR A 1 140 ? -14.786 1.026 30.743 1.00 88.94 140 THR A N 1
ATOM 1084 C CA . THR A 1 140 ? -14.835 2.132 29.774 1.00 88.94 140 THR A CA 1
ATOM 1085 C C . THR A 1 140 ? -13.438 2.688 29.487 1.00 88.94 140 THR A C 1
ATOM 1087 O O . THR A 1 140 ? -13.103 2.963 28.333 1.00 88.94 140 THR A O 1
ATOM 1090 N N . ALA A 1 141 ? -12.600 2.832 30.519 1.00 92.44 141 ALA A N 1
ATOM 1091 C CA . ALA A 1 141 ? -11.220 3.283 30.369 1.00 92.44 141 ALA A CA 1
ATOM 1092 C C . ALA A 1 141 ? -10.384 2.299 29.535 1.00 92.44 141 ALA A C 1
ATOM 1094 O O . ALA A 1 141 ? -9.706 2.727 28.598 1.00 92.44 141 ALA A O 1
ATOM 1095 N N . ASN A 1 142 ? -10.496 0.998 29.809 1.00 92.38 142 ASN A N 1
ATOM 1096 C CA . ASN A 1 142 ? -9.794 -0.051 29.071 1.00 92.38 142 ASN A CA 1
ATOM 1097 C C . ASN A 1 142 ? -10.233 -0.110 27.606 1.00 92.38 142 ASN A C 1
ATOM 1099 O O . ASN A 1 142 ? -9.383 -0.103 26.719 1.00 92.38 142 ASN A O 1
ATOM 1103 N N . CYS A 1 143 ? -11.540 -0.074 27.333 1.00 92.31 143 CYS A N 1
ATOM 1104 C CA . CYS A 1 143 ? -12.048 -0.015 25.964 1.00 92.31 143 CYS A CA 1
ATOM 1105 C C . CYS A 1 143 ? -11.504 1.211 25.207 1.00 92.31 143 CYS A C 1
ATOM 1107 O O . CYS A 1 143 ? -11.023 1.107 24.077 1.00 92.31 143 CYS A O 1
ATOM 1109 N N . LYS A 1 144 ? -11.526 2.393 25.837 1.00 91.56 144 LYS A N 1
ATOM 1110 C CA . LYS A 1 144 ? -11.003 3.624 25.230 1.00 91.56 144 LYS A CA 1
ATOM 1111 C C . LYS A 1 144 ? -9.501 3.530 24.952 1.00 91.56 144 LYS A C 1
ATOM 1113 O O . LYS A 1 144 ? -9.049 4.042 23.929 1.00 91.56 144 LYS A O 1
ATOM 1118 N N . ALA A 1 145 ? -8.737 2.904 25.844 1.00 92.81 145 ALA A N 1
ATOM 1119 C CA . ALA A 1 145 ? -7.310 2.673 25.653 1.00 92.81 145 ALA A CA 1
ATOM 1120 C C . ALA A 1 145 ? -7.049 1.726 24.471 1.00 92.81 145 ALA A C 1
ATOM 1122 O O . ALA A 1 145 ? -6.243 2.062 23.608 1.00 92.81 145 ALA A O 1
ATOM 1123 N N . GLN A 1 146 ? -7.787 0.617 24.367 1.00 91.12 146 GLN A N 1
ATOM 1124 C CA . GLN A 1 146 ? -7.669 -0.323 23.245 1.00 91.12 146 GLN A CA 1
ATOM 1125 C C . GLN A 1 146 ? -7.994 0.333 21.898 1.00 91.12 146 GLN A C 1
ATOM 1127 O O . GLN A 1 146 ? -7.234 0.188 20.946 1.00 91.12 146 GLN A O 1
ATOM 1132 N N . LEU A 1 147 ? -9.071 1.123 21.817 1.00 90.62 147 LEU A N 1
ATOM 1133 C CA . LEU A 1 147 ? -9.419 1.848 20.589 1.00 90.62 147 LEU A CA 1
ATOM 1134 C C . LEU A 1 147 ? -8.345 2.865 20.182 1.00 90.62 147 LEU A C 1
ATOM 1136 O O . LEU A 1 147 ? -8.045 3.000 18.998 1.00 90.62 147 LEU A O 1
ATOM 1140 N N . LYS A 1 148 ? -7.749 3.573 21.150 1.00 91.38 148 LYS A N 1
ATOM 1141 C CA . LYS A 1 148 ? -6.630 4.487 20.878 1.00 91.38 148 LYS A CA 1
ATOM 1142 C C . LYS A 1 148 ? -5.402 3.742 20.371 1.00 91.38 148 LYS A C 1
ATOM 1144 O O . LYS A 1 148 ? -4.786 4.197 19.413 1.00 91.38 148 LYS A O 1
ATOM 1149 N N . GLN A 1 149 ? -5.061 2.629 21.011 1.00 92.12 149 GLN A N 1
ATOM 1150 C CA . GLN A 1 149 ? -3.917 1.813 20.627 1.00 92.12 149 GLN A CA 1
ATOM 1151 C C . GLN A 1 149 ? -4.081 1.286 19.198 1.00 92.12 149 GLN A C 1
ATOM 1153 O O . GLN A 1 149 ? -3.192 1.467 18.370 1.00 92.12 149 GLN A O 1
ATOM 1158 N N . PHE A 1 150 ? -5.269 0.773 18.872 1.00 91.81 150 PHE A N 1
ATOM 1159 C CA . PHE A 1 150 ? -5.622 0.366 17.518 1.00 91.81 150 PHE A CA 1
ATOM 1160 C C . PHE A 1 150 ? -5.476 1.513 16.504 1.00 91.81 150 PHE A C 1
ATOM 1162 O O . PHE A 1 150 ? -4.876 1.338 15.444 1.00 91.81 150 PHE A O 1
ATOM 1169 N N . ASP A 1 151 ? -5.972 2.715 16.814 1.00 88.44 151 ASP A N 1
ATOM 1170 C CA . ASP A 1 151 ? -5.832 3.880 15.926 1.00 88.44 151 ASP A CA 1
ATOM 1171 C C . ASP A 1 151 ? -4.356 4.287 15.710 1.00 88.44 151 ASP A C 1
ATOM 1173 O O . ASP A 1 151 ? -3.999 4.756 14.626 1.00 88.44 151 ASP A O 1
ATOM 1177 N N . ILE A 1 152 ? -3.481 4.100 16.703 1.00 89.94 152 ILE A N 1
ATOM 1178 C CA . ILE A 1 152 ? -2.037 4.372 16.586 1.00 89.94 152 ILE A CA 1
ATOM 1179 C C . ILE A 1 152 ? -1.354 3.323 15.705 1.00 89.94 152 ILE A C 1
ATOM 1181 O O . ILE A 1 152 ? -0.708 3.684 14.720 1.00 89.94 152 ILE A O 1
ATOM 1185 N N . GLU A 1 153 ? -1.523 2.040 16.024 1.00 88.75 153 GLU A N 1
ATOM 1186 C CA . GLU A 1 153 ? -0.914 0.919 15.292 1.00 88.75 153 GLU A CA 1
ATOM 1187 C C . GLU A 1 153 ? -1.314 0.944 13.823 1.00 88.75 153 GLU A C 1
ATOM 1189 O O . GLU A 1 153 ? -0.497 0.801 12.910 1.00 88.75 153 GLU A O 1
ATOM 1194 N N . THR A 1 154 ? -2.588 1.224 13.576 1.00 86.69 154 THR A N 1
ATOM 1195 C CA . THR A 1 154 ? -3.081 1.382 12.224 1.00 86.69 154 THR A CA 1
ATOM 1196 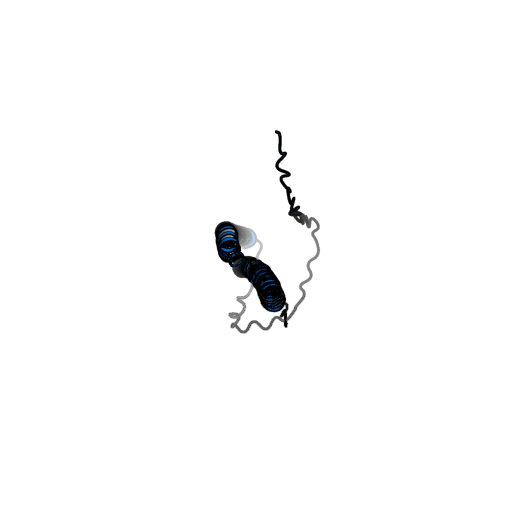C C . THR A 1 154 ? -2.434 2.612 11.572 1.00 86.69 154 THR A C 1
ATOM 1198 O O . THR A 1 154 ? -1.867 2.498 10.487 1.00 86.69 154 THR A O 1
ATOM 1201 N N . LYS A 1 155 ? -2.402 3.806 12.166 1.00 86.19 155 LYS A N 1
ATOM 1202 C CA . LYS A 1 155 ? -1.682 4.941 11.538 1.00 86.19 155 LYS A CA 1
ATOM 1203 C C . LYS A 1 155 ? -0.236 4.600 11.150 1.00 86.19 155 LYS A C 1
ATOM 1205 O O . LYS A 1 155 ? 0.154 4.894 10.019 1.00 86.19 155 LYS A O 1
ATOM 1210 N N . GLN A 1 156 ? 0.494 3.897 12.012 1.00 89.12 156 GLN A N 1
ATOM 1211 C CA . GLN A 1 156 ? 1.856 3.436 11.727 1.00 89.12 156 GLN A CA 1
ATOM 1212 C C . GLN A 1 156 ? 1.912 2.462 10.541 1.00 89.12 156 GLN A C 1
ATOM 1214 O O . GLN A 1 156 ? 2.740 2.636 9.651 1.00 89.12 156 GLN A O 1
ATOM 1219 N N . GLN A 1 157 ? 0.988 1.500 10.449 1.00 85.75 157 GLN A N 1
ATOM 1220 C CA . GLN A 1 157 ? 0.911 0.584 9.303 1.00 85.75 157 GLN A CA 1
ATOM 1221 C C . GLN A 1 157 ? 0.603 1.283 7.965 1.00 85.75 157 GLN A C 1
ATOM 1223 O O . GLN A 1 157 ? 1.062 0.828 6.923 1.00 85.75 157 GLN A O 1
ATOM 1228 N N . VAL A 1 158 ? -0.179 2.375 7.951 1.00 86.62 158 VAL A N 1
ATOM 1229 C CA . VAL A 1 158 ? -0.389 3.146 6.702 1.00 86.62 158 VAL A CA 1
ATOM 1230 C C . VAL A 1 158 ? 0.908 3.824 6.292 1.00 86.62 158 VAL A C 1
ATOM 1232 O O . VAL A 1 158 ? 1.283 3.764 5.124 1.00 86.62 158 VAL A O 1
ATOM 1235 N N . GLN A 1 159 ? 1.588 4.459 7.247 1.00 86.50 159 GLN A N 1
ATOM 1236 C CA . GLN A 1 159 ? 2.840 5.155 6.975 1.00 86.50 159 GLN A CA 1
ATOM 1237 C C . GLN A 1 159 ? 3.919 4.195 6.475 1.00 86.50 159 GLN A C 1
ATOM 1239 O O . GLN A 1 159 ? 4.600 4.514 5.505 1.00 86.50 159 GLN A O 1
ATOM 1244 N N . SER A 1 160 ? 4.042 3.004 7.068 1.00 87.31 160 SER A N 1
ATOM 1245 C CA . SER A 1 160 ? 5.033 2.017 6.631 1.00 87.31 160 SER A CA 1
ATOM 1246 C C . SER A 1 160 ? 4.795 1.551 5.192 1.00 87.31 160 SER A C 1
ATOM 1248 O O . SER A 1 160 ? 5.744 1.490 4.410 1.00 87.31 160 SER A O 1
ATOM 1250 N N . ILE A 1 161 ? 3.538 1.304 4.805 1.00 86.19 161 ILE A N 1
ATOM 1251 C CA . ILE A 1 161 ? 3.181 0.949 3.424 1.00 86.19 161 ILE A CA 1
ATOM 1252 C C . ILE A 1 161 ? 3.498 2.107 2.478 1.00 86.19 161 ILE A C 1
ATOM 1254 O O . ILE A 1 161 ? 4.155 1.894 1.466 1.00 86.19 161 ILE A O 1
ATOM 1258 N N . GLN A 1 162 ? 3.115 3.341 2.818 1.00 84.50 162 GLN A N 1
ATOM 1259 C CA . GLN A 1 162 ? 3.411 4.510 1.981 1.00 84.50 162 GLN A CA 1
ATOM 1260 C C . GLN A 1 162 ? 4.916 4.711 1.762 1.00 84.50 162 GLN A C 1
ATOM 1262 O O . GLN A 1 162 ? 5.347 4.928 0.629 1.00 84.50 162 GLN A O 1
ATOM 1267 N N . VAL A 1 163 ? 5.721 4.589 2.821 1.00 87.31 163 VAL A N 1
ATOM 1268 C CA . VAL A 1 163 ? 7.186 4.689 2.739 1.00 87.31 163 VAL A CA 1
ATOM 1269 C C . VAL A 1 163 ? 7.765 3.551 1.900 1.00 87.31 163 VAL A C 1
ATOM 1271 O O . VAL A 1 163 ? 8.625 3.792 1.054 1.00 87.31 163 VAL A O 1
ATOM 1274 N N . SER A 1 164 ? 7.280 2.321 2.082 1.00 86.94 164 SER A N 1
ATOM 1275 C CA . SER A 1 164 ? 7.714 1.169 1.287 1.00 86.94 164 SER A CA 1
ATOM 1276 C C . SER A 1 164 ? 7.407 1.358 -0.200 1.00 86.94 164 SER A C 1
ATOM 1278 O O . SER A 1 164 ? 8.287 1.154 -1.037 1.00 86.94 164 SER A O 1
ATOM 1280 N N . CYS A 1 165 ? 6.204 1.828 -0.537 1.00 87.19 165 CYS A N 1
ATOM 1281 C CA . CYS A 1 165 ? 5.827 2.112 -1.917 1.00 87.19 165 CYS A CA 1
ATOM 1282 C C . CYS A 1 165 ? 6.721 3.182 -2.544 1.00 87.19 165 CYS A C 1
ATOM 1284 O O . CYS A 1 165 ? 7.234 2.980 -3.641 1.00 87.19 165 CYS A O 1
ATOM 1286 N N . PHE A 1 166 ? 6.963 4.281 -1.831 1.00 84.50 166 PHE A N 1
ATOM 1287 C CA . PHE A 1 166 ? 7.828 5.354 -2.312 1.00 84.50 166 PHE A CA 1
ATOM 1288 C C . PHE A 1 166 ? 9.278 4.893 -2.518 1.00 84.50 166 PHE A C 1
ATOM 1290 O O . PHE A 1 166 ? 9.910 5.227 -3.522 1.00 84.50 166 PHE A O 1
ATOM 1297 N N . ASN A 1 167 ? 9.812 4.087 -1.598 1.00 83.31 167 ASN A N 1
ATOM 1298 C CA . ASN A 1 167 ? 11.160 3.538 -1.728 1.00 83.31 167 ASN A CA 1
ATOM 1299 C C . ASN A 1 167 ? 11.275 2.595 -2.930 1.00 83.31 167 ASN A C 1
ATOM 1301 O O . ASN A 1 167 ? 12.244 2.699 -3.678 1.00 83.31 167 ASN A O 1
ATOM 1305 N N . ASN A 1 168 ? 10.270 1.751 -3.175 1.00 80.94 168 ASN A N 1
ATOM 1306 C CA . ASN A 1 168 ? 10.249 0.876 -4.346 1.00 80.94 168 ASN A CA 1
ATOM 1307 C C . ASN A 1 168 ? 10.239 1.669 -5.662 1.00 80.94 168 ASN A C 1
ATOM 1309 O O . ASN A 1 168 ? 10.993 1.332 -6.577 1.00 80.94 168 ASN A O 1
ATOM 1313 N N . GLU A 1 169 ? 9.474 2.764 -5.746 1.00 81.75 169 GLU A N 1
ATOM 1314 C CA . GLU A 1 169 ? 9.497 3.649 -6.919 1.00 81.75 169 GLU A CA 1
ATOM 1315 C C . GLU A 1 169 ? 10.888 4.256 -7.150 1.00 81.75 169 GLU A C 1
ATOM 1317 O O . GLU A 1 169 ? 11.376 4.300 -8.282 1.00 81.75 169 GLU A O 1
ATOM 1322 N N . ARG A 1 170 ? 11.564 4.685 -6.076 1.00 79.81 170 ARG A N 1
ATOM 1323 C CA . ARG A 1 170 ? 12.939 5.205 -6.146 1.00 79.81 170 ARG A CA 1
ATOM 1324 C C . ARG A 1 170 ? 13.928 4.144 -6.608 1.00 79.81 170 ARG A C 1
ATOM 1326 O O . ARG A 1 170 ? 14.762 4.444 -7.461 1.00 79.81 170 ARG A O 1
ATOM 1333 N N . THR A 1 171 ? 13.803 2.910 -6.125 1.00 81.56 171 THR A N 1
ATOM 1334 C CA . THR A 1 171 ? 14.628 1.783 -6.573 1.00 81.56 171 THR A CA 1
ATOM 1335 C C . THR A 1 171 ? 14.456 1.522 -8.070 1.00 81.56 171 THR A C 1
ATOM 1337 O O . THR A 1 171 ? 15.453 1.376 -8.773 1.00 81.56 171 THR A O 1
ATOM 1340 N N . VAL A 1 172 ? 13.227 1.554 -8.601 1.00 80.31 172 VAL A N 1
ATOM 1341 C CA . VAL A 1 172 ? 12.973 1.409 -10.052 1.00 80.31 172 VAL A CA 1
ATOM 1342 C C . VAL A 1 172 ? 13.629 2.538 -10.856 1.00 80.31 172 VAL A C 1
ATOM 1344 O O . VAL A 1 172 ? 14.188 2.323 -11.938 1.00 80.31 172 VAL A O 1
ATOM 1347 N N . LEU A 1 173 ? 13.626 3.754 -10.313 1.00 78.50 173 LEU A N 1
ATOM 1348 C CA . LEU A 1 173 ? 14.302 4.898 -10.919 1.00 78.50 173 LEU A CA 1
ATOM 1349 C C . LEU A 1 173 ? 15.833 4.840 -10.787 1.00 78.50 173 LEU A C 1
ATOM 1351 O O . LEU A 1 173 ? 16.512 5.555 -11.517 1.00 78.50 173 LEU A O 1
ATOM 1355 N N . GLY A 1 174 ? 16.388 3.950 -9.960 1.00 73.50 174 GLY A N 1
ATOM 1356 C CA . GLY A 1 174 ? 17.823 3.904 -9.656 1.00 73.50 174 GLY A CA 1
ATOM 1357 C C . GLY A 1 174 ? 18.270 5.033 -8.722 1.00 73.50 174 GLY A C 1
ATOM 1358 O O . GLY A 1 174 ? 19.444 5.388 -8.696 1.00 73.50 174 GLY A O 1
ATOM 1359 N N . LEU A 1 175 ? 17.336 5.626 -7.976 1.00 71.31 175 LEU A N 1
ATOM 1360 C CA . LEU A 1 175 ? 17.607 6.667 -6.992 1.00 71.31 175 LEU A CA 1
ATOM 1361 C C . LEU A 1 175 ? 17.948 6.008 -5.654 1.00 71.31 17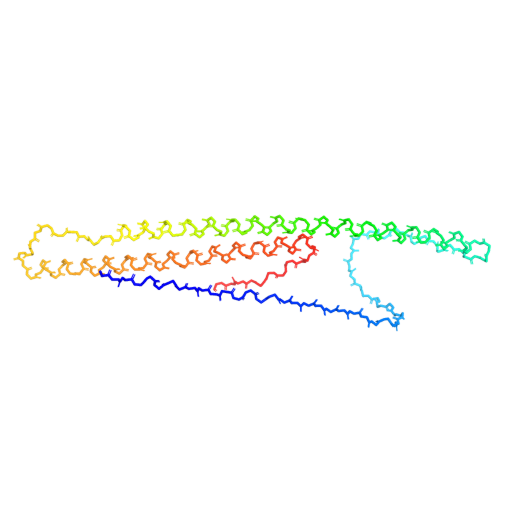5 LEU A C 1
ATOM 1363 O O . LEU A 1 175 ? 17.117 5.305 -5.079 1.00 71.31 175 LEU A O 1
ATOM 1367 N N . SER A 1 176 ? 19.150 6.270 -5.137 1.00 51.84 176 SER A N 1
ATOM 1368 C CA . SER A 1 176 ? 19.594 5.720 -3.852 1.00 51.84 176 SER A CA 1
ATOM 1369 C C . SER A 1 176 ? 18.649 6.119 -2.707 1.00 51.84 176 SER A C 1
ATOM 1371 O O . SER A 1 176 ? 18.175 7.264 -2.626 1.00 51.84 176 SER A O 1
ATOM 1373 N N . THR A 1 177 ? 18.349 5.161 -1.831 1.00 51.66 177 THR A N 1
ATOM 1374 C CA . THR A 1 177 ? 17.492 5.317 -0.650 1.00 51.66 177 THR A CA 1
ATOM 1375 C C . THR A 1 177 ? 18.282 5.977 0.479 1.00 51.66 177 THR A C 1
ATOM 1377 O O . THR A 1 177 ? 18.931 5.298 1.268 1.00 51.66 177 THR A O 1
ATOM 1380 N N . MET A 1 178 ? 18.229 7.305 0.587 1.00 42.84 178 MET A N 1
ATOM 1381 C CA . MET A 1 178 ? 18.549 7.970 1.854 1.00 42.84 178 MET A CA 1
ATOM 1382 C C . MET A 1 178 ? 17.296 7.924 2.727 1.00 42.84 178 MET A C 1
ATOM 1384 O O . MET A 1 178 ? 16.360 8.694 2.523 1.00 42.84 178 MET A O 1
ATOM 1388 N N . ILE A 1 179 ? 17.251 6.966 3.648 1.00 52.28 179 ILE A N 1
ATOM 1389 C CA . ILE A 1 179 ? 16.209 6.886 4.672 1.00 52.28 179 ILE A CA 1
ATOM 1390 C C . ILE A 1 179 ? 16.577 7.907 5.761 1.00 52.28 179 ILE A C 1
ATOM 1392 O O . ILE A 1 179 ? 17.647 7.762 6.354 1.00 52.28 179 ILE A O 1
ATOM 1396 N N . PRO A 1 180 ? 15.747 8.917 6.083 1.00 41.66 180 PRO A N 1
ATOM 1397 C CA . PRO A 1 180 ? 15.863 9.571 7.375 1.00 41.66 180 PRO A CA 1
ATOM 1398 C C . PRO A 1 180 ? 15.456 8.541 8.433 1.00 41.66 180 PRO A C 1
ATOM 1400 O O . PRO A 1 180 ? 14.306 8.107 8.481 1.00 41.66 180 PRO A O 1
ATOM 1403 N N . SER A 1 181 ? 16.428 8.096 9.227 1.00 33.84 181 SER A N 1
ATOM 1404 C CA . SER A 1 181 ? 16.195 7.274 10.412 1.00 33.84 181 SER A CA 1
ATOM 1405 C C . SER A 1 181 ? 15.203 7.998 11.318 1.00 33.84 181 SER A C 1
ATOM 1407 O O . SER A 1 181 ? 15.554 8.982 11.966 1.00 33.84 181 SER A O 1
ATOM 1409 N N . VAL A 1 182 ? 13.959 7.528 11.352 1.00 41.44 182 VAL A N 1
ATOM 1410 C CA . VAL A 1 182 ? 13.008 7.915 12.392 1.00 41.44 182 VAL A CA 1
ATOM 1411 C C . VAL A 1 182 ? 13.312 7.016 13.585 1.00 41.44 182 VAL A C 1
ATOM 1413 O O . VAL A 1 182 ? 12.777 5.917 13.706 1.00 41.44 182 VAL A O 1
ATOM 1416 N N . THR A 1 183 ? 14.266 7.444 14.406 1.00 35.19 183 THR A N 1
ATOM 1417 C CA . THR A 1 183 ? 14.490 6.873 15.739 1.00 35.19 183 THR A CA 1
ATOM 1418 C C . THR A 1 183 ? 13.341 7.295 16.668 1.00 35.19 183 THR A C 1
ATOM 1420 O O . THR A 1 183 ? 12.886 8.435 16.543 1.00 35.19 183 THR A O 1
ATOM 1423 N N . PRO A 1 184 ? 12.846 6.385 17.529 1.00 45.66 184 PRO A N 1
ATOM 1424 C CA . PRO A 1 184 ? 11.698 6.618 18.409 1.00 45.66 184 PRO A CA 1
ATOM 1425 C C . PRO A 1 184 ? 11.950 7.676 19.488 1.00 45.66 184 PRO A C 1
ATOM 1427 O O . PRO A 1 184 ? 13.126 7.864 19.877 1.00 45.66 184 PRO A O 1
#

Secondary structure (DSSP, 8-state):
---------------------------------------S-----PPPP---TTTHHHHHHHHHHHHHHHHHHHHHHHHHHHHHHHHHHHHHHHHHHHHHHHHHHHHHHHHHH-PPPP--S--SSHHHHHHHHHHHHHHHHHHHHHHHHHHHHHHHHHHHHHHHHHHHHHHHHT----------

Sequence (184 aa):
MKFAVAAATFTIAVSLFASAALASDSPAFVYPTSSATVSDPIPTSTPAPSITHDNLQEFTQNQQKQIQAYLQQMKAQLQQKTQQIKQQRLACEQQIKALQTSRVSQRKDLLAQCKPPTFNREPTSTDEAQARTQQLKQFTANCKAQLKQFDIETKQQVQSIQVSCFNNERTVLGLSTMIPSVTP

pLDDT: mean 71.1, std 23.78, range [27.48, 92.81]